Protein AF-A0A4Q6BJC8-F1 (afdb_monomer_lite)

pLDDT: mean 87.92, std 7.52, range [45.94, 96.31]

Sequence (113 aa):
MQLSLSELLVAVLIPVLPLLTLATAQYVEQVDALSKLESLKTHCEKAWANSLTTNGAGNISDARAIQDEIYEMRKRSPFVFDFIFKRIRSSNEYLMNVGVADFVKQAREKGLA

Foldseek 3Di:
DDDDPVNCCVVPVVVCVVVVVVVVVLVVLQVVLVVLVVVLVVLVVVQLVVCLVVLNPGDPVSVVVSVVSVVVSVVSPRDDDPVNCVVCVVVVVVVVVVVVVVSVVSCVVSVND

Secondary structure (DSSP, 8-state):
----HHHHIIIIIHHHHHHHHHHHHHHHHHHHHHHHHHHHHHHHHHHHHHHHHTTT---HHHHHHHHHHHHHHHHHPPPPPHHHHHHHHHHHHHHHHHHHHHHHHHHHHTT--

Radius of gyration: 22.45 Å; chains: 1; bounding box: 63×21×55 Å

Structure (mmCIF, N/CA/C/O backbone):
data_AF-A0A4Q6BJC8-F1
#
_entry.id   AF-A0A4Q6BJC8-F1
#
loop_
_atom_site.group_PDB
_atom_site.id
_atom_site.type_symbol
_atom_site.label_atom_id
_atom_site.label_alt_id
_atom_site.label_comp_id
_atom_site.label_asym_id
_atom_site.label_entity_id
_atom_site.label_seq_id
_atom_site.pdbx_PDB_ins_code
_atom_site.Cartn_x
_atom_site.Cartn_y
_atom_site.Cartn_z
_atom_site.occupancy
_atom_site.B_iso_or_equiv
_atom_site.auth_seq_id
_atom_site.auth_comp_id
_atom_site.auth_asym_id
_atom_site.auth_atom_id
_atom_site.pdbx_PDB_model_num
ATOM 1 N N . MET A 1 1 ? -41.585 0.531 23.194 1.00 45.94 1 MET A N 1
ATOM 2 C CA . MET A 1 1 ? -40.455 0.676 24.133 1.00 45.94 1 MET A CA 1
ATOM 3 C C . MET A 1 1 ? -39.737 1.965 23.758 1.00 45.94 1 MET A C 1
ATOM 5 O O . MET A 1 1 ? -39.076 1.989 22.731 1.00 45.94 1 MET A O 1
ATOM 9 N N . GLN A 1 2 ? -40.000 3.068 24.462 1.00 62.09 2 GLN A N 1
ATOM 10 C CA . GLN A 1 2 ? -39.314 4.345 24.228 1.00 62.09 2 GLN A CA 1
ATOM 11 C C . GLN A 1 2 ? -38.145 4.396 25.211 1.00 62.09 2 GLN A C 1
ATOM 13 O O . GLN A 1 2 ? -38.386 4.450 26.411 1.00 62.09 2 GLN A O 1
ATOM 18 N N . LEU A 1 3 ? -36.908 4.290 24.719 1.00 69.81 3 LEU A N 1
ATOM 19 C CA . LEU A 1 3 ? -35.739 4.538 25.563 1.00 69.81 3 LEU A CA 1
ATOM 20 C C . LEU A 1 3 ? -35.641 6.039 25.826 1.00 69.81 3 LEU A C 1
ATOM 22 O O . LEU A 1 3 ? -35.686 6.840 24.889 1.00 69.81 3 LEU A O 1
ATOM 26 N N . SER A 1 4 ? -35.467 6.414 27.089 1.00 82.50 4 SER A N 1
ATOM 27 C CA . SER A 1 4 ? -35.038 7.765 27.435 1.00 82.50 4 SER A CA 1
ATOM 28 C C . SER A 1 4 ? -33.621 8.021 26.905 1.00 82.50 4 SER A C 1
ATOM 30 O O . SER A 1 4 ? -32.817 7.098 26.743 1.00 82.50 4 SER A O 1
ATOM 32 N N . LEU A 1 5 ? -33.283 9.289 26.652 1.00 78.62 5 LEU A N 1
ATOM 33 C CA . LEU A 1 5 ? -31.951 9.679 26.173 1.00 78.62 5 LEU A CA 1
ATOM 34 C C . LEU A 1 5 ? -30.834 9.168 27.108 1.00 78.62 5 LEU A C 1
ATOM 36 O O . LEU A 1 5 ? -29.782 8.731 26.653 1.00 78.62 5 LEU A O 1
ATOM 40 N N . SER A 1 6 ? -31.092 9.169 28.417 1.00 80.75 6 SER A N 1
ATOM 41 C CA . SER A 1 6 ? -30.204 8.629 29.451 1.00 80.75 6 SER A CA 1
ATOM 42 C C . SER A 1 6 ? -29.996 7.120 29.337 1.00 80.75 6 SER A C 1
ATOM 44 O O . SER A 1 6 ? -28.868 6.648 29.459 1.00 80.75 6 SER A O 1
ATOM 46 N N . GLU A 1 7 ? -31.054 6.357 29.066 1.00 80.12 7 GLU A N 1
ATOM 47 C CA . GLU A 1 7 ? -30.953 4.902 28.910 1.00 80.12 7 GLU A CA 1
ATOM 48 C C . GLU A 1 7 ? -30.237 4.534 27.610 1.00 80.12 7 GLU A C 1
ATOM 50 O O . GLU A 1 7 ? -29.450 3.594 27.601 1.00 80.12 7 GLU A O 1
ATOM 55 N N . LEU A 1 8 ? -30.430 5.306 26.535 1.00 81.88 8 LEU A N 1
ATOM 56 C CA . LEU A 1 8 ? -29.675 5.139 25.293 1.00 81.88 8 LEU A CA 1
ATOM 57 C C . LEU A 1 8 ? -28.167 5.342 25.521 1.00 81.88 8 LEU A C 1
ATOM 59 O O . LEU A 1 8 ? -27.353 4.541 25.062 1.00 81.88 8 LEU A O 1
ATOM 63 N N . LEU A 1 9 ? -27.784 6.391 26.255 1.00 80.38 9 LEU A N 1
ATOM 64 C CA . LEU A 1 9 ? -26.379 6.686 26.545 1.00 80.38 9 LEU A CA 1
ATOM 65 C C . LEU A 1 9 ? -25.722 5.581 27.382 1.00 80.38 9 LEU A C 1
ATOM 67 O O . LEU A 1 9 ? -24.629 5.125 27.054 1.00 80.38 9 LEU A O 1
ATOM 71 N N . VAL A 1 10 ? -26.389 5.113 28.436 1.00 85.56 10 VAL A N 1
ATOM 72 C CA . VAL A 1 10 ? -25.813 4.106 29.339 1.00 85.56 10 VAL A CA 1
ATOM 73 C C . VAL A 1 10 ? -25.834 2.706 28.723 1.00 85.56 10 VAL A C 1
ATOM 75 O O . VAL A 1 10 ? -24.844 1.986 28.820 1.00 85.56 10 VAL A O 1
ATOM 78 N N . ALA A 1 11 ? -26.929 2.317 28.068 1.00 84.75 11 ALA A N 1
ATOM 79 C CA . ALA A 1 11 ? -27.092 0.959 27.552 1.00 84.75 11 ALA A CA 1
ATOM 80 C C . ALA A 1 11 ? -26.403 0.731 26.200 1.00 84.75 11 ALA A C 1
ATOM 82 O O . ALA A 1 11 ? -26.069 -0.408 25.882 1.00 84.75 11 ALA A O 1
ATOM 83 N N . VAL A 1 12 ? -26.194 1.785 25.400 1.00 84.56 12 VAL A N 1
ATOM 84 C CA . VAL A 1 12 ? -25.625 1.665 24.046 1.00 84.56 12 VAL A CA 1
ATOM 85 C C . VAL A 1 12 ? -24.275 2.357 23.933 1.00 84.56 12 VAL A C 1
ATOM 87 O O . VAL A 1 12 ? -23.326 1.741 23.457 1.00 84.56 12 VAL A O 1
ATOM 90 N N . LEU A 1 13 ? -24.143 3.610 24.381 1.00 83.81 13 LEU A N 1
ATOM 91 C CA . LEU A 1 13 ? -22.900 4.359 24.170 1.00 83.81 13 LEU A CA 1
ATOM 92 C C . LEU A 1 13 ? -21.744 3.778 24.995 1.00 83.81 13 LEU A C 1
ATOM 94 O O . LEU A 1 13 ? -20.677 3.529 24.441 1.00 83.81 13 LEU A O 1
ATOM 98 N N . ILE A 1 14 ? -21.962 3.507 26.289 1.00 87.19 14 ILE A N 1
ATOM 99 C CA . ILE A 1 14 ? -20.908 2.994 27.185 1.00 87.19 14 ILE A CA 1
ATOM 100 C C . ILE A 1 14 ? -20.314 1.662 26.678 1.00 87.19 14 ILE A C 1
ATOM 102 O O . ILE A 1 14 ? -19.089 1.578 26.584 1.00 87.19 14 ILE A O 1
ATOM 106 N N . PRO A 1 15 ? -21.110 0.648 26.276 1.00 89.12 15 PRO A N 1
ATOM 107 C CA . PRO A 1 15 ? -20.565 -0.594 25.718 1.00 89.12 15 PRO A CA 1
ATOM 108 C C . PRO A 1 15 ? -19.903 -0.445 24.339 1.00 89.12 15 PRO A C 1
ATOM 110 O O . PRO A 1 15 ? -19.064 -1.267 23.977 1.00 89.12 15 PRO A O 1
ATOM 113 N N . VAL A 1 16 ? -20.269 0.579 23.559 1.00 91.38 16 VAL A N 1
ATOM 114 C CA . VAL A 1 16 ? -19.740 0.815 22.202 1.00 91.38 16 VAL A CA 1
ATOM 115 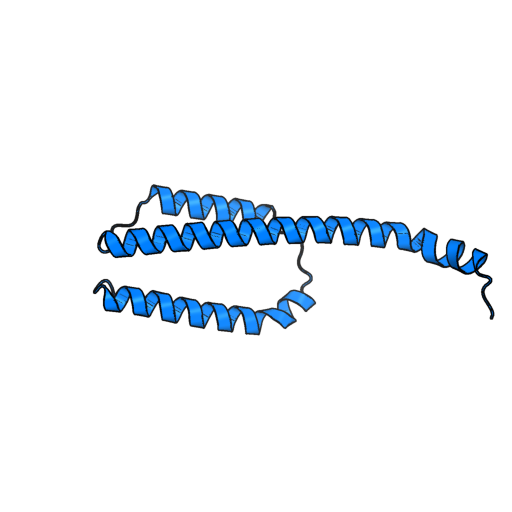C C . VAL A 1 16 ? -18.45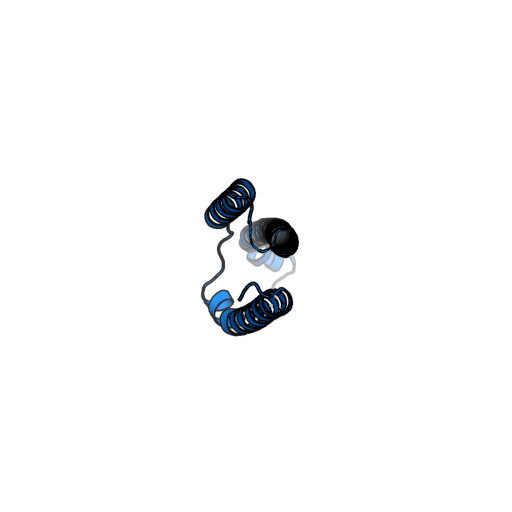4 1.652 22.211 1.00 91.38 16 VAL A C 1
ATOM 117 O O . VAL A 1 16 ? -17.659 1.555 21.277 1.00 91.38 16 VAL A O 1
ATOM 120 N N . LEU A 1 17 ? -18.189 2.427 23.266 1.00 89.81 17 LEU A N 1
ATOM 121 C CA . LEU A 1 17 ? -16.982 3.256 23.382 1.00 89.81 17 LEU A CA 1
ATOM 122 C C . LEU A 1 17 ? -15.666 2.498 23.107 1.00 89.81 17 LEU A C 1
ATOM 124 O O . LEU A 1 17 ? -14.874 3.009 22.314 1.00 89.81 17 LEU A O 1
ATOM 128 N N . PRO A 1 18 ? -15.422 1.287 23.654 1.00 91.75 18 PRO A N 1
ATOM 129 C CA . PRO A 1 18 ? -14.204 0.533 23.355 1.00 91.75 18 PRO A CA 1
ATOM 130 C C . PRO A 1 18 ? -14.037 0.227 21.860 1.00 91.75 18 PRO A C 1
ATOM 132 O O . PRO A 1 18 ? -12.933 0.325 21.323 1.00 91.75 18 PRO A O 1
ATOM 135 N N . LEU A 1 19 ? -15.137 -0.083 21.163 1.00 91.44 19 LEU A N 1
ATOM 136 C CA . LEU A 1 19 ? -15.120 -0.327 19.718 1.00 91.44 19 LEU A CA 1
ATOM 137 C C . LEU A 1 19 ? -14.752 0.939 18.946 1.00 91.44 19 LEU A C 1
ATOM 139 O O . LEU A 1 19 ? -13.964 0.865 18.008 1.00 91.44 19 LEU A O 1
ATOM 143 N N . LEU A 1 20 ? -15.275 2.097 19.355 1.00 90.69 20 LEU A N 1
ATOM 144 C CA . LEU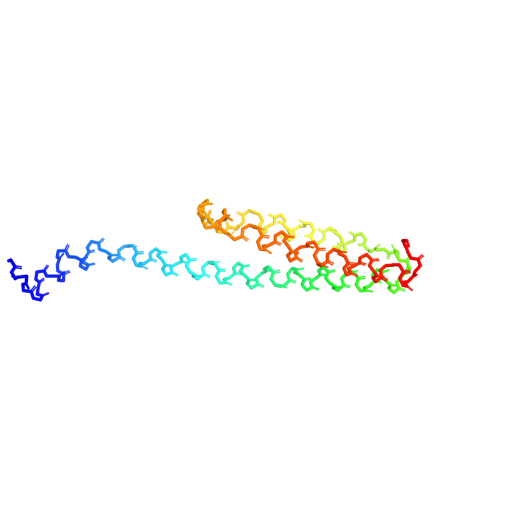 A 1 20 ? -14.925 3.376 18.736 1.00 90.69 20 LEU A CA 1
ATOM 145 C C . LEU A 1 20 ? -13.446 3.706 18.943 1.00 90.69 20 LEU A C 1
ATOM 147 O O . LEU A 1 20 ? -12.785 4.107 17.991 1.00 90.69 20 LEU A O 1
ATOM 151 N N . THR A 1 21 ? -12.910 3.485 20.147 1.00 92.50 21 THR A N 1
ATOM 152 C CA . THR A 1 21 ? -11.483 3.716 20.423 1.00 92.50 21 THR A CA 1
ATOM 153 C C . THR A 1 21 ? -10.569 2.782 19.634 1.00 92.50 21 THR A C 1
ATOM 155 O O . THR A 1 21 ? -9.523 3.207 19.151 1.00 92.50 21 THR A O 1
ATOM 158 N N . LEU A 1 22 ? -10.968 1.520 19.456 1.00 90.50 22 LEU A N 1
ATOM 159 C CA . LEU A 1 22 ? -10.217 0.575 18.635 1.00 90.50 22 LEU A CA 1
ATOM 160 C C . LEU A 1 22 ? -10.277 0.970 17.156 1.00 90.50 22 LEU A C 1
ATOM 162 O O . LEU A 1 22 ? -9.259 0.958 16.472 1.00 90.50 22 LEU A O 1
ATOM 166 N N . ALA A 1 23 ? -11.459 1.357 16.671 1.00 89.38 23 ALA A N 1
ATOM 167 C CA . ALA A 1 23 ? -11.656 1.764 15.287 1.00 89.38 23 ALA A CA 1
ATOM 168 C C . ALA A 1 23 ? -10.832 3.009 14.931 1.00 89.38 23 ALA A C 1
ATOM 170 O O . ALA A 1 23 ? -10.232 3.053 13.859 1.00 89.38 23 ALA A O 1
ATOM 171 N N . THR A 1 24 ? -10.758 4.003 15.822 1.00 91.44 24 THR A N 1
ATOM 172 C CA . THR A 1 24 ? -9.934 5.197 15.595 1.00 91.44 24 THR A CA 1
ATOM 173 C C . THR A 1 24 ? -8.444 4.876 15.623 1.00 91.44 24 THR A C 1
ATOM 175 O O . THR A 1 24 ? -7.721 5.345 14.747 1.00 91.44 24 THR A O 1
ATOM 178 N N . ALA A 1 25 ? -7.983 4.044 16.562 1.00 90.69 25 ALA A N 1
ATOM 179 C CA . ALA A 1 25 ? -6.589 3.601 16.605 1.00 90.69 25 ALA A CA 1
ATOM 180 C C . ALA A 1 25 ? -6.199 2.851 15.321 1.00 90.69 25 ALA A C 1
ATOM 182 O O . ALA A 1 25 ? -5.214 3.196 14.671 1.00 90.69 25 ALA A O 1
ATOM 183 N N . GLN A 1 26 ? -7.029 1.897 14.893 1.00 89.00 26 GLN A N 1
ATOM 184 C CA . GLN A 1 26 ? -6.786 1.120 13.681 1.00 89.00 26 GLN A CA 1
ATOM 185 C C . GLN A 1 26 ? -6.842 1.985 12.415 1.00 89.00 26 GLN A C 1
ATOM 187 O O . GLN A 1 26 ? -6.079 1.755 11.480 1.00 89.00 26 GLN A O 1
ATOM 192 N N . TYR A 1 27 ? -7.706 3.003 12.380 1.00 89.69 27 TYR A N 1
ATOM 193 C CA . TYR A 1 27 ? -7.738 3.970 11.285 1.00 89.69 27 TYR A CA 1
ATOM 194 C C . TYR A 1 27 ? -6.418 4.743 11.172 1.00 89.69 27 TYR A C 1
ATOM 196 O O . TYR A 1 27 ? -5.863 4.843 10.080 1.00 89.69 27 TYR A O 1
ATOM 204 N N . VAL A 1 28 ? -5.884 5.242 12.290 1.00 91.19 28 VAL A N 1
ATOM 205 C CA . VAL A 1 28 ? -4.595 5.953 12.302 1.00 91.19 28 VAL A CA 1
ATOM 206 C C . VAL A 1 28 ? -3.462 5.035 11.837 1.00 91.19 28 VAL A C 1
ATOM 208 O O . VAL A 1 28 ? -2.694 5.416 10.956 1.00 91.19 28 VAL A O 1
ATOM 211 N N . GLU A 1 29 ? -3.405 3.796 12.333 1.00 89.62 29 GLU A N 1
ATOM 212 C CA . GLU A 1 29 ? -2.405 2.811 11.894 1.00 89.62 29 GLU A CA 1
ATOM 213 C C . GLU A 1 29 ? -2.487 2.514 10.390 1.00 89.62 29 GLU A C 1
ATOM 215 O O . GLU A 1 29 ? -1.461 2.367 9.721 1.00 89.62 29 GLU A O 1
ATOM 220 N N . GLN A 1 30 ? -3.700 2.447 9.834 1.00 88.25 30 GLN A N 1
ATOM 221 C CA . GLN A 1 30 ? -3.905 2.254 8.399 1.00 88.25 30 GLN A CA 1
ATOM 222 C C . GLN A 1 30 ? -3.440 3.461 7.580 1.00 88.25 30 GLN A C 1
ATOM 224 O O . GLN A 1 30 ? -2.788 3.269 6.555 1.00 88.25 30 GLN A O 1
ATOM 229 N N . VAL A 1 31 ? -3.716 4.689 8.025 1.00 91.19 31 VAL A N 1
ATOM 230 C CA . VAL A 1 31 ? -3.242 5.917 7.358 1.00 91.19 31 VAL A CA 1
ATOM 231 C C . VAL A 1 31 ? -1.711 5.994 7.359 1.00 91.19 31 VAL A C 1
ATOM 233 O O . VAL A 1 31 ? -1.097 6.298 6.331 1.00 91.19 31 VAL A O 1
ATOM 236 N N . ASP A 1 32 ? -1.078 5.639 8.475 1.00 91.06 32 ASP A N 1
ATOM 237 C CA . ASP A 1 32 ? 0.381 5.583 8.574 1.00 91.06 32 ASP A CA 1
ATOM 238 C C . ASP A 1 32 ? 0.977 4.502 7.663 1.00 91.06 32 ASP A C 1
ATOM 240 O O . ASP A 1 32 ? 2.010 4.717 7.021 1.00 91.06 32 ASP A O 1
ATOM 244 N N . ALA A 1 33 ? 0.338 3.332 7.582 1.00 89.06 33 ALA A N 1
ATOM 245 C CA . ALA A 1 33 ? 0.757 2.256 6.689 1.00 89.06 33 ALA A CA 1
ATOM 246 C C . ALA A 1 33 ? 0.631 2.658 5.209 1.00 89.06 33 ALA A C 1
ATOM 248 O O . ALA A 1 33 ? 1.538 2.378 4.425 1.00 89.06 33 ALA A O 1
ATOM 249 N N . LEU A 1 34 ? -0.446 3.360 4.836 1.00 90.94 34 LEU A N 1
ATOM 250 C CA . LEU A 1 34 ? -0.637 3.897 3.484 1.00 90.94 34 LEU A CA 1
ATOM 251 C C . LEU A 1 34 ? 0.475 4.880 3.107 1.00 90.94 34 LEU A C 1
ATOM 253 O O . LEU A 1 34 ? 1.076 4.743 2.044 1.00 90.94 34 LEU A O 1
ATOM 257 N N . SER A 1 35 ? 0.804 5.809 4.006 1.00 91.38 35 SER A N 1
ATOM 258 C CA . SER A 1 35 ? 1.867 6.799 3.782 1.00 91.38 35 SER A CA 1
ATOM 259 C C . SER A 1 35 ? 3.232 6.133 3.557 1.00 91.38 35 SER A C 1
ATOM 261 O O . SER A 1 35 ? 3.999 6.520 2.675 1.00 91.38 35 SER A O 1
ATOM 263 N N . LYS A 1 36 ? 3.538 5.074 4.318 1.00 89.94 36 LYS A N 1
ATOM 264 C CA . LYS A 1 36 ? 4.778 4.297 4.144 1.00 89.94 36 LYS A CA 1
ATOM 265 C C . LYS A 1 36 ? 4.790 3.515 2.831 1.00 89.94 36 LYS A C 1
ATOM 267 O O . LYS A 1 36 ? 5.825 3.461 2.170 1.00 89.94 36 LYS A O 1
ATOM 272 N N . LEU A 1 37 ? 3.653 2.944 2.434 1.00 91.12 37 LEU A N 1
ATOM 273 C CA . LEU A 1 37 ? 3.519 2.234 1.162 1.00 91.12 37 LEU A CA 1
ATOM 274 C C . LEU A 1 37 ? 3.738 3.171 -0.036 1.00 91.12 37 LEU A C 1
ATOM 276 O O . LEU A 1 37 ? 4.386 2.784 -1.008 1.00 91.12 37 LEU A O 1
ATOM 280 N N . GLU A 1 38 ? 3.245 4.406 0.041 1.00 93.12 38 GLU A N 1
ATOM 281 C CA . GLU A 1 38 ? 3.466 5.433 -0.983 1.00 93.12 38 GLU A CA 1
ATOM 282 C C . GLU A 1 38 ? 4.943 5.850 -1.081 1.00 93.12 38 GLU A C 1
ATOM 284 O O . GLU A 1 38 ? 5.496 5.955 -2.182 1.00 93.12 38 GLU A O 1
ATOM 289 N N . SER A 1 39 ? 5.619 5.999 0.062 1.00 92.44 39 SER A N 1
ATOM 290 C CA . SER A 1 39 ? 7.064 6.253 0.094 1.00 92.44 39 SER A CA 1
ATOM 291 C C . SER A 1 39 ? 7.855 5.111 -0.553 1.00 92.44 39 SER A C 1
ATOM 293 O O . SER A 1 39 ? 8.710 5.363 -1.403 1.00 92.44 39 SER A O 1
ATOM 295 N N . LEU A 1 40 ? 7.531 3.858 -0.219 1.00 92.88 40 LEU A N 1
ATOM 296 C CA . LEU A 1 40 ? 8.164 2.675 -0.808 1.00 92.88 40 LEU A CA 1
ATOM 297 C C . LEU A 1 40 ? 7.934 2.606 -2.325 1.00 92.88 40 LEU A C 1
ATOM 299 O O . LEU A 1 40 ? 8.866 2.350 -3.085 1.00 92.88 40 LEU A O 1
ATOM 303 N N . LYS A 1 41 ? 6.710 2.887 -2.792 1.00 93.12 41 LYS A N 1
ATOM 304 C CA . LYS A 1 41 ? 6.407 2.971 -4.231 1.00 93.12 41 LYS A CA 1
ATOM 305 C C . LYS A 1 41 ? 7.313 3.989 -4.921 1.00 93.12 41 LYS A C 1
ATOM 307 O O . LYS A 1 41 ? 7.913 3.681 -5.948 1.00 93.12 41 LYS A O 1
ATOM 312 N N . THR A 1 42 ? 7.465 5.163 -4.317 1.00 93.75 42 THR A N 1
ATOM 313 C CA . THR A 1 42 ? 8.333 6.228 -4.830 1.00 93.75 42 THR A CA 1
ATOM 314 C C . THR A 1 42 ? 9.803 5.793 -4.876 1.00 93.75 42 THR A C 1
ATOM 316 O O . THR A 1 42 ? 10.512 6.115 -5.829 1.00 93.75 42 THR A O 1
ATOM 319 N N . HIS A 1 43 ? 10.286 5.050 -3.874 1.00 92.56 43 HIS A N 1
ATOM 320 C CA . HIS A 1 43 ? 11.646 4.495 -3.871 1.00 92.56 43 HIS A CA 1
ATOM 321 C C . HIS A 1 43 ? 11.855 3.494 -5.013 1.00 92.56 43 HIS A C 1
ATOM 323 O O . HIS A 1 43 ? 12.845 3.594 -5.740 1.00 92.56 43 HIS A O 1
ATOM 329 N N . CYS A 1 44 ? 10.896 2.592 -5.232 1.00 91.88 44 CYS A N 1
ATOM 330 C CA . CYS A 1 44 ? 10.921 1.651 -6.350 1.00 91.88 44 CYS A CA 1
ATOM 331 C C . CYS A 1 44 ? 10.935 2.367 -7.711 1.00 91.88 44 CYS A C 1
ATOM 333 O O . CYS A 1 44 ? 11.736 2.019 -8.575 1.00 91.88 44 CYS A O 1
ATOM 335 N N . GLU A 1 45 ? 10.093 3.387 -7.899 1.00 92.56 45 GLU A N 1
ATOM 336 C CA . GLU A 1 45 ? 10.030 4.174 -9.140 1.00 92.56 45 GLU A CA 1
ATOM 337 C C . GLU A 1 45 ? 11.344 4.918 -9.417 1.00 92.56 45 GLU A C 1
ATOM 339 O O . GLU A 1 45 ? 11.823 4.929 -10.551 1.00 92.56 45 GLU A O 1
ATOM 344 N N . LYS A 1 46 ? 11.977 5.484 -8.383 1.00 92.00 46 LYS A N 1
ATOM 345 C CA . LYS A 1 46 ? 13.301 6.116 -8.502 1.00 92.00 46 LYS A CA 1
ATOM 346 C C . LYS A 1 46 ? 14.385 5.105 -8.870 1.00 92.00 46 LYS A C 1
ATOM 348 O O . LYS A 1 46 ? 15.178 5.370 -9.769 1.00 92.00 46 LYS A O 1
ATOM 353 N N . ALA A 1 47 ? 14.410 3.948 -8.208 1.00 90.69 47 ALA A N 1
ATOM 354 C CA . ALA A 1 47 ? 15.371 2.888 -8.508 1.00 90.69 47 ALA A CA 1
ATOM 355 C C . ALA A 1 47 ? 15.204 2.358 -9.943 1.00 90.69 47 ALA A C 1
ATOM 357 O O . ALA A 1 47 ? 16.194 2.120 -10.635 1.00 90.69 47 ALA A O 1
ATOM 358 N N . TRP A 1 48 ? 13.958 2.238 -10.411 1.00 91.06 48 TRP A N 1
ATOM 359 C CA . TRP A 1 48 ? 13.631 1.886 -11.790 1.00 91.06 48 TRP A CA 1
ATOM 360 C C . TRP A 1 48 ? 14.093 2.951 -12.791 1.00 91.06 48 TRP A C 1
ATOM 362 O O . TRP A 1 48 ? 14.777 2.639 -13.761 1.00 91.06 48 TRP A O 1
ATOM 372 N N . ALA A 1 49 ? 13.790 4.227 -12.546 1.00 90.06 49 ALA A N 1
ATOM 373 C CA . ALA A 1 49 ? 14.248 5.312 -13.410 1.00 90.06 49 ALA A CA 1
ATOM 374 C C . ALA A 1 49 ? 15.784 5.348 -13.508 1.00 90.06 49 ALA A C 1
ATOM 376 O O . ALA A 1 49 ? 16.332 5.480 -14.603 1.00 90.06 49 ALA A O 1
ATOM 377 N N . ASN A 1 50 ? 16.479 5.153 -12.383 1.00 88.19 50 ASN A N 1
ATOM 378 C CA . ASN A 1 50 ? 17.936 5.061 -12.356 1.00 88.19 50 ASN A CA 1
ATOM 379 C C . ASN A 1 50 ? 18.435 3.875 -13.193 1.00 88.19 50 ASN A C 1
ATOM 381 O O . ASN A 1 50 ? 19.316 4.063 -14.031 1.00 88.19 50 ASN A O 1
ATOM 385 N N . SER A 1 51 ? 17.846 2.683 -13.045 1.00 87.56 51 SER A N 1
ATOM 386 C CA . SER A 1 51 ? 18.262 1.506 -13.820 1.00 87.56 51 SER A CA 1
ATOM 387 C C . SER A 1 51 ? 18.044 1.669 -15.330 1.00 87.56 51 SER A C 1
ATOM 389 O O . SER A 1 51 ? 18.866 1.204 -16.119 1.00 87.56 51 SER A O 1
ATOM 391 N N . LEU A 1 52 ? 17.003 2.393 -15.758 1.00 88.00 52 LEU A N 1
ATOM 392 C CA . LEU A 1 52 ? 16.791 2.731 -17.170 1.00 88.00 52 LEU A CA 1
ATOM 393 C C . LEU A 1 52 ? 17.861 3.684 -17.725 1.00 88.00 52 LEU A C 1
ATOM 395 O O . LEU A 1 52 ? 18.164 3.630 -18.916 1.00 88.00 52 LEU A O 1
ATOM 399 N N . THR A 1 53 ? 18.429 4.568 -16.895 1.00 86.06 53 THR A N 1
ATOM 400 C CA . THR A 1 53 ? 19.520 5.473 -17.313 1.00 86.06 53 THR A CA 1
ATOM 401 C C . THR A 1 53 ? 20.877 4.778 -17.375 1.00 86.06 53 THR A C 1
ATOM 403 O O . THR A 1 53 ? 21.718 5.150 -18.188 1.00 86.06 53 THR A O 1
ATOM 406 N N . THR A 1 54 ? 21.086 3.743 -16.560 1.00 82.38 54 THR A N 1
ATOM 407 C CA . THR A 1 54 ? 22.343 2.986 -16.482 1.00 82.38 54 THR A CA 1
ATOM 408 C C . THR A 1 54 ? 22.357 1.741 -17.378 1.00 82.38 54 THR A C 1
ATOM 410 O O . THR A 1 54 ? 23.142 0.823 -17.145 1.00 82.38 54 THR A O 1
ATOM 413 N N . ASN A 1 55 ? 21.499 1.683 -18.404 1.00 77.69 55 ASN A N 1
ATOM 414 C CA . ASN A 1 55 ? 21.331 0.525 -19.292 1.00 77.69 55 ASN A CA 1
ATOM 415 C C . ASN A 1 55 ? 21.117 -0.805 -18.540 1.00 77.69 55 ASN A C 1
ATOM 417 O O . ASN A 1 55 ? 21.697 -1.835 -18.878 1.00 77.69 55 ASN A O 1
ATOM 421 N N . GLY A 1 56 ? 20.294 -0.791 -17.493 1.00 69.38 56 GLY A N 1
ATOM 422 C CA . GLY A 1 56 ? 19.953 -1.984 -16.720 1.00 69.38 56 GLY A CA 1
ATOM 423 C C . GLY A 1 56 ? 20.978 -2.365 -15.650 1.00 69.38 56 GLY A C 1
ATOM 424 O O . GLY A 1 56 ? 20.736 -3.315 -14.905 1.00 69.38 56 GLY A O 1
ATOM 425 N N . ALA A 1 57 ? 22.080 -1.619 -15.501 1.00 73.69 57 ALA A N 1
ATOM 426 C CA . ALA A 1 57 ? 22.978 -1.763 -14.359 1.00 73.69 57 ALA A CA 1
ATOM 427 C C . ALA A 1 57 ? 22.304 -1.180 -13.104 1.00 73.69 57 ALA A C 1
ATOM 429 O O . ALA A 1 57 ? 22.507 -0.023 -12.732 1.00 73.69 57 ALA A O 1
ATOM 430 N N . GLY A 1 58 ? 21.427 -1.973 -12.488 1.00 72.50 58 GLY A N 1
ATOM 431 C CA . GLY A 1 58 ? 20.785 -1.639 -11.222 1.00 72.50 58 GLY A CA 1
ATOM 432 C C . GLY A 1 58 ? 21.786 -1.623 -10.065 1.00 72.50 58 GLY A C 1
ATOM 433 O O . GLY A 1 58 ? 22.770 -2.364 -10.055 1.00 72.50 58 GLY A O 1
ATOM 434 N N . ASN A 1 59 ? 21.521 -0.790 -9.062 1.00 83.50 59 ASN A N 1
ATOM 435 C CA . ASN A 1 59 ? 22.332 -0.729 -7.856 1.00 83.50 59 ASN A CA 1
ATOM 436 C C . ASN A 1 59 ? 21.873 -1.789 -6.838 1.00 83.50 59 ASN A C 1
ATOM 438 O O . ASN A 1 59 ? 20.730 -1.783 -6.379 1.00 83.50 59 ASN A O 1
ATOM 442 N N . ILE A 1 60 ? 22.780 -2.690 -6.452 1.00 86.38 60 ILE A N 1
ATOM 443 C CA . ILE A 1 60 ? 22.502 -3.755 -5.476 1.00 86.38 60 ILE A CA 1
ATOM 444 C C . ILE A 1 60 ? 22.116 -3.175 -4.106 1.00 86.38 60 ILE A C 1
ATOM 446 O O . ILE A 1 60 ? 21.297 -3.779 -3.410 1.00 86.38 60 ILE A O 1
ATOM 450 N N . SER A 1 61 ? 22.666 -2.021 -3.707 1.00 87.25 61 SER A N 1
ATOM 451 C CA . SER A 1 61 ? 22.289 -1.399 -2.430 1.00 87.25 61 SER A CA 1
ATOM 452 C C . SER A 1 61 ? 20.828 -0.965 -2.425 1.00 87.25 61 SER A C 1
ATOM 454 O O . SER A 1 61 ? 20.136 -1.194 -1.438 1.00 87.25 61 SER A O 1
ATOM 456 N N . ASP A 1 62 ? 20.346 -0.412 -3.538 1.00 87.31 62 ASP A N 1
ATOM 457 C CA . ASP A 1 62 ? 18.970 0.075 -3.665 1.00 87.31 62 ASP A CA 1
ATOM 458 C C . ASP A 1 62 ? 17.990 -1.102 -3.658 1.00 87.31 62 ASP A C 1
ATOM 460 O O . ASP A 1 62 ? 16.963 -1.063 -2.984 1.00 87.31 62 ASP A O 1
ATOM 464 N N . ALA A 1 63 ? 18.355 -2.203 -4.325 1.00 88.62 63 ALA A N 1
ATOM 465 C CA . ALA A 1 63 ? 17.583 -3.439 -4.278 1.00 88.62 63 ALA A CA 1
ATOM 466 C C . ALA A 1 63 ? 17.470 -4.000 -2.850 1.00 88.62 63 ALA A C 1
ATOM 468 O O . ALA A 1 63 ? 16.390 -4.439 -2.453 1.00 88.62 63 ALA A O 1
ATOM 469 N N . ARG A 1 64 ? 18.555 -3.969 -2.062 1.00 92.69 64 ARG A N 1
ATOM 470 C CA . ARG A 1 64 ? 18.529 -4.397 -0.652 1.00 92.69 64 ARG A CA 1
ATOM 471 C C . ARG A 1 64 ? 17.683 -3.469 0.215 1.00 92.69 64 ARG A C 1
ATOM 473 O O . ARG A 1 64 ? 16.857 -3.964 0.969 1.00 92.69 64 ARG A O 1
ATOM 480 N N . ALA A 1 65 ? 17.819 -2.154 0.054 1.00 91.81 65 ALA A N 1
ATOM 481 C CA . ALA A 1 65 ? 17.021 -1.183 0.799 1.00 91.81 65 ALA A CA 1
ATOM 482 C C . ALA A 1 65 ? 15.513 -1.372 0.553 1.00 91.81 65 ALA A C 1
ATOM 484 O O . ALA A 1 65 ? 14.733 -1.439 1.499 1.00 91.81 65 ALA A O 1
ATOM 485 N N . ILE A 1 66 ? 15.109 -1.566 -0.708 1.00 93.69 66 ILE A N 1
ATOM 486 C CA . ILE A 1 66 ? 13.716 -1.870 -1.064 1.00 93.69 66 ILE A CA 1
ATOM 487 C C . ILE A 1 66 ? 13.252 -3.179 -0.408 1.00 93.69 66 ILE A C 1
ATOM 489 O O . ILE A 1 66 ? 12.137 -3.250 0.110 1.00 93.69 66 ILE A O 1
ATOM 493 N N . GLN A 1 67 ? 14.086 -4.224 -0.412 1.00 94.00 67 GLN A N 1
ATOM 494 C CA . GLN A 1 67 ? 13.751 -5.500 0.232 1.00 94.00 67 GLN A CA 1
ATOM 495 C C . GLN A 1 67 ? 13.559 -5.350 1.746 1.00 94.00 67 GLN A C 1
ATOM 497 O O . GLN A 1 67 ? 12.598 -5.904 2.287 1.00 94.00 67 GLN A O 1
ATOM 502 N N . ASP A 1 68 ? 14.418 -4.579 2.411 1.00 94.06 68 ASP A N 1
ATOM 503 C CA . ASP A 1 68 ? 14.326 -4.306 3.847 1.00 94.06 68 ASP A CA 1
ATOM 504 C C . ASP A 1 68 ? 13.051 -3.516 4.185 1.00 94.06 68 ASP A C 1
ATOM 506 O O . ASP A 1 68 ? 12.328 -3.867 5.122 1.00 94.06 68 ASP A O 1
ATOM 510 N N . GLU A 1 69 ? 12.710 -2.503 3.384 1.00 92.62 69 GLU A N 1
ATOM 511 C CA . GLU A 1 69 ? 11.464 -1.745 3.536 1.00 92.62 69 GLU A CA 1
ATOM 512 C C . GLU A 1 69 ? 10.223 -2.633 3.334 1.00 92.62 69 GLU A C 1
ATOM 514 O O . GLU A 1 69 ? 9.286 -2.581 4.137 1.00 92.62 69 GLU A O 1
ATOM 519 N N . ILE A 1 70 ? 10.221 -3.506 2.317 1.00 93.19 70 ILE A N 1
ATOM 520 C CA . ILE A 1 70 ? 9.147 -4.492 2.098 1.00 93.19 70 ILE A CA 1
ATOM 521 C C . ILE A 1 70 ? 9.019 -5.427 3.305 1.00 93.19 70 ILE A C 1
ATOM 523 O O . ILE A 1 70 ? 7.904 -5.754 3.724 1.00 93.19 70 ILE A O 1
ATOM 527 N N . TYR A 1 71 ? 10.142 -5.876 3.864 1.00 93.62 71 TYR A N 1
ATOM 528 C CA . TYR A 1 71 ? 10.149 -6.766 5.018 1.00 93.62 71 TYR A CA 1
ATOM 529 C C . TYR A 1 71 ? 9.573 -6.088 6.266 1.00 93.62 71 TYR A C 1
ATOM 531 O O . TYR A 1 71 ? 8.689 -6.648 6.922 1.00 93.62 71 TYR A O 1
ATOM 539 N N . GLU A 1 72 ? 9.997 -4.859 6.565 1.00 90.19 72 GLU A N 1
ATOM 540 C CA . GLU A 1 72 ? 9.443 -4.086 7.679 1.00 90.19 72 GLU A CA 1
ATOM 541 C C . GLU A 1 72 ? 7.950 -3.783 7.482 1.00 90.19 72 GLU A C 1
ATOM 543 O O . GLU A 1 72 ? 7.178 -3.877 8.439 1.00 90.19 72 GLU A O 1
ATOM 548 N N . MET A 1 73 ? 7.509 -3.512 6.249 1.00 88.12 73 MET A N 1
ATOM 549 C CA . MET A 1 73 ? 6.087 -3.353 5.924 1.00 88.12 73 MET A CA 1
ATOM 550 C C . MET A 1 73 ? 5.281 -4.623 6.159 1.00 88.12 73 MET A C 1
ATOM 552 O O . MET A 1 73 ? 4.223 -4.559 6.778 1.00 88.12 73 MET A O 1
ATOM 556 N N . ARG A 1 74 ? 5.779 -5.793 5.752 1.00 87.25 74 ARG A N 1
ATOM 557 C CA . ARG A 1 74 ? 5.087 -7.063 6.023 1.00 87.25 74 ARG A CA 1
ATOM 558 C C . ARG A 1 74 ? 4.946 -7.338 7.516 1.00 87.25 74 ARG A C 1
ATOM 560 O O . ARG A 1 74 ? 3.903 -7.823 7.939 1.00 87.25 74 ARG A O 1
ATOM 567 N N . LYS A 1 75 ? 5.967 -7.007 8.311 1.00 87.75 75 LYS A N 1
ATOM 568 C CA . LYS A 1 75 ? 5.934 -7.173 9.772 1.00 87.75 75 LYS A CA 1
ATOM 569 C C . LYS A 1 75 ? 4.949 -6.237 10.462 1.00 87.75 75 LYS A C 1
ATOM 571 O O . LYS A 1 75 ? 4.371 -6.616 11.474 1.00 87.75 75 LYS A O 1
ATOM 576 N N . ARG A 1 76 ? 4.806 -5.012 9.955 1.00 83.06 76 ARG A N 1
ATOM 577 C CA . ARG A 1 76 ? 4.011 -3.945 10.584 1.00 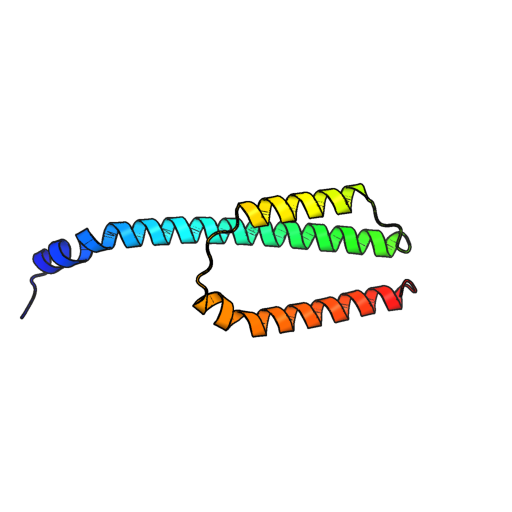83.06 76 ARG A CA 1
ATOM 578 C C . ARG A 1 76 ? 2.672 -3.696 9.897 1.00 83.06 76 ARG A C 1
ATOM 580 O O . ARG A 1 76 ? 1.993 -2.737 10.249 1.00 83.06 76 ARG A O 1
ATOM 587 N N . SER A 1 77 ? 2.311 -4.509 8.906 1.00 80.88 77 SER A N 1
ATOM 588 C CA . SER A 1 77 ? 1.068 -4.328 8.166 1.00 80.88 77 SER A CA 1
ATOM 589 C C . SER A 1 77 ? -0.117 -4.499 9.118 1.00 80.88 77 SER A C 1
ATOM 591 O O . SER A 1 77 ? -0.233 -5.561 9.738 1.00 80.88 77 SER A O 1
ATOM 593 N N . PRO A 1 78 ? -1.016 -3.506 9.221 1.00 81.69 78 PRO A N 1
ATOM 594 C CA . PRO A 1 78 ? -2.226 -3.650 10.012 1.00 81.69 78 PRO A CA 1
ATOM 595 C C . PRO A 1 78 ? -3.087 -4.781 9.444 1.00 81.69 78 PRO A C 1
ATOM 597 O O . PRO A 1 78 ? -3.055 -5.078 8.244 1.00 81.69 78 PRO A O 1
ATOM 600 N N . PHE A 1 79 ? -3.860 -5.427 10.317 1.00 80.75 79 PHE A N 1
ATOM 601 C CA . PHE A 1 79 ? -4.730 -6.528 9.924 1.00 80.75 79 PHE A CA 1
ATOM 602 C C . PHE A 1 79 ? -5.803 -6.034 8.945 1.00 80.75 79 PHE A C 1
ATOM 604 O O . PHE A 1 79 ? -6.571 -5.117 9.252 1.00 80.75 79 PHE A O 1
ATOM 611 N N . VAL A 1 80 ? -5.863 -6.658 7.769 1.00 80.56 80 VAL A N 1
ATOM 612 C CA . VAL A 1 80 ? -6.916 -6.434 6.776 1.00 80.56 80 VAL A CA 1
ATOM 613 C C . VAL A 1 80 ? -7.878 -7.605 6.855 1.00 80.56 80 VAL A C 1
ATOM 615 O O . VAL A 1 80 ? -7.475 -8.754 6.708 1.00 80.56 80 VAL A O 1
ATOM 618 N N . PHE A 1 81 ? -9.161 -7.323 7.064 1.00 83.94 81 PHE A N 1
ATOM 619 C CA . PHE A 1 81 ? -10.172 -8.372 7.098 1.00 83.94 81 PHE A CA 1
ATOM 620 C C . PHE A 1 81 ? -10.277 -9.097 5.747 1.00 83.94 81 PHE A C 1
ATOM 622 O O . PHE A 1 81 ? -10.379 -8.462 4.693 1.00 83.94 81 PHE A O 1
ATOM 629 N N . ASP A 1 82 ? -10.360 -10.427 5.786 1.00 89.06 82 ASP A N 1
ATOM 630 C CA . ASP A 1 82 ? -10.401 -11.287 4.595 1.00 89.06 82 ASP A CA 1
ATOM 631 C C . ASP A 1 82 ? -11.489 -10.905 3.588 1.00 89.06 82 ASP A C 1
ATOM 633 O O . ASP A 1 82 ? -11.279 -10.984 2.377 1.00 89.06 82 ASP A O 1
ATOM 637 N N . PHE A 1 83 ? -12.669 -10.498 4.060 1.00 90.31 83 PHE A N 1
ATOM 638 C CA . PHE A 1 83 ? -13.771 -10.119 3.173 1.00 90.31 83 PHE A CA 1
ATOM 639 C C . PHE A 1 83 ? -13.484 -8.809 2.426 1.00 90.31 83 PHE A C 1
ATOM 641 O O . PHE A 1 83 ? -13.837 -8.688 1.252 1.00 90.31 83 PHE A O 1
ATOM 648 N N . ILE A 1 84 ? -12.808 -7.854 3.078 1.00 88.25 84 ILE A N 1
ATOM 649 C CA . ILE A 1 84 ? -12.374 -6.600 2.453 1.00 88.25 84 ILE A CA 1
ATOM 650 C C . ILE A 1 84 ? -11.341 -6.933 1.385 1.00 88.25 84 ILE A C 1
ATOM 652 O O . ILE A 1 84 ? -11.514 -6.539 0.233 1.00 88.25 84 ILE A O 1
ATOM 656 N N . PHE A 1 85 ? -10.329 -7.731 1.742 1.00 88.62 85 PHE A N 1
ATOM 657 C CA . PHE A 1 85 ? -9.296 -8.173 0.811 1.00 88.62 85 PHE A CA 1
ATOM 658 C C . PHE A 1 85 ? -9.898 -8.858 -0.421 1.00 88.62 85 PHE A C 1
ATOM 660 O O . PHE A 1 85 ? -9.617 -8.454 -1.546 1.00 88.62 85 PHE A O 1
ATOM 667 N N . LYS A 1 86 ? -10.792 -9.836 -0.226 1.00 92.69 86 LYS A N 1
ATOM 668 C CA . LYS A 1 86 ? -11.467 -10.547 -1.324 1.00 92.69 86 LYS A CA 1
ATOM 669 C C . LYS A 1 86 ? -12.248 -9.605 -2.242 1.00 92.69 86 LYS A C 1
ATOM 671 O O . LYS A 1 86 ? -12.253 -9.821 -3.450 1.00 92.69 86 LYS A O 1
ATOM 676 N N . ARG A 1 87 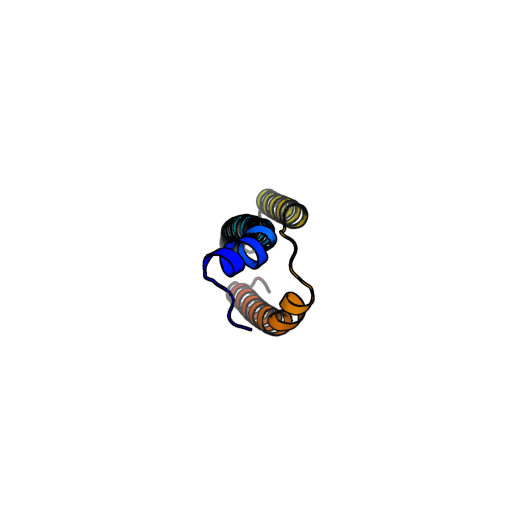? -12.878 -8.558 -1.697 1.00 93.94 87 ARG A N 1
ATOM 677 C CA . ARG A 1 87 ? -13.643 -7.578 -2.482 1.00 93.94 87 ARG A CA 1
ATOM 678 C C . ARG A 1 87 ? -12.754 -6.675 -3.339 1.00 93.94 87 ARG A C 1
ATOM 680 O O . ARG A 1 87 ? -13.142 -6.359 -4.458 1.00 93.94 87 ARG A O 1
ATOM 687 N N . ILE A 1 88 ? -11.600 -6.249 -2.825 1.00 92.25 88 ILE A N 1
ATOM 688 C CA . ILE A 1 88 ? -10.715 -5.292 -3.519 1.00 92.25 88 ILE A CA 1
ATOM 689 C C . ILE A 1 88 ? -9.632 -5.967 -4.369 1.00 92.25 88 ILE A C 1
ATOM 691 O O . ILE A 1 88 ? -9.035 -5.322 -5.230 1.00 92.25 88 ILE A O 1
ATOM 695 N N . ARG A 1 89 ? -9.376 -7.263 -4.147 1.00 92.88 89 ARG A N 1
ATOM 696 C CA . ARG A 1 89 ? -8.285 -8.013 -4.781 1.00 92.88 89 ARG A CA 1
ATOM 697 C C . ARG A 1 89 ? -8.292 -7.911 -6.303 1.00 92.88 89 ARG A C 1
ATOM 699 O O . ARG A 1 89 ? -7.254 -7.599 -6.873 1.00 92.88 89 ARG A O 1
ATOM 706 N N . SER A 1 90 ? -9.434 -8.145 -6.945 1.00 93.81 90 SER A N 1
ATOM 707 C CA . SER A 1 90 ? -9.531 -8.149 -8.412 1.00 93.81 90 SER A CA 1
ATOM 708 C C . SER A 1 90 ? -9.159 -6.796 -9.023 1.00 93.81 90 SER A C 1
ATOM 710 O O . SER A 1 90 ? -8.437 -6.736 -10.014 1.00 93.81 90 SER A O 1
ATOM 712 N N . SER A 1 91 ? -9.597 -5.701 -8.396 1.00 94.69 91 SER A N 1
ATOM 713 C CA . SER A 1 91 ? -9.239 -4.344 -8.813 1.00 94.69 91 SER A CA 1
ATOM 714 C C . SER A 1 91 ? -7.740 -4.084 -8.652 1.00 94.69 91 SER A C 1
ATOM 716 O O . SER A 1 91 ? -7.112 -3.516 -9.542 1.00 94.69 91 SER A O 1
ATOM 718 N N . ASN A 1 92 ? -7.151 -4.516 -7.536 1.00 91.94 92 ASN A N 1
ATOM 719 C CA . ASN A 1 92 ? -5.721 -4.336 -7.283 1.00 91.94 92 ASN A CA 1
ATOM 720 C C . ASN A 1 92 ? -4.859 -5.165 -8.246 1.00 91.94 92 ASN A C 1
ATOM 722 O O . ASN A 1 92 ? -3.851 -4.668 -8.740 1.00 91.94 92 ASN A O 1
ATOM 726 N N . GLU A 1 93 ? -5.263 -6.399 -8.557 1.00 94.38 93 GLU A N 1
ATOM 727 C CA . GLU A 1 93 ? -4.588 -7.241 -9.554 1.00 94.38 93 GLU A CA 1
ATOM 728 C C . GLU A 1 93 ? -4.652 -6.617 -10.952 1.00 94.38 93 GLU A C 1
ATOM 730 O O . GLU A 1 93 ? -3.651 -6.605 -11.666 1.00 94.38 93 GLU A O 1
ATOM 735 N N . TYR A 1 94 ? -5.796 -6.038 -11.328 1.00 96.00 94 TYR A N 1
ATOM 736 C CA . TYR A 1 94 ? -5.918 -5.300 -12.583 1.00 96.00 94 TYR A CA 1
ATOM 737 C C . TYR A 1 94 ? -4.931 -4.125 -12.650 1.00 96.00 94 TYR A C 1
ATOM 739 O O . TYR A 1 94 ? -4.168 -4.024 -13.610 1.00 96.00 94 TYR A O 1
ATOM 747 N N . LEU A 1 95 ? -4.890 -3.278 -11.615 1.00 93.44 95 LEU A N 1
ATOM 748 C CA . LEU A 1 95 ? -3.958 -2.144 -11.551 1.00 93.44 95 LEU A CA 1
ATOM 749 C C . LEU A 1 95 ? -2.492 -2.596 -11.587 1.00 93.44 95 LEU A C 1
ATOM 751 O O . LEU A 1 95 ? -1.677 -1.981 -12.273 1.00 93.44 95 LEU A O 1
ATOM 755 N N . MET A 1 96 ? -2.163 -3.692 -10.899 1.00 93.44 96 MET A N 1
ATOM 756 C CA . MET A 1 96 ? -0.827 -4.286 -10.926 1.00 93.44 96 MET A CA 1
ATOM 757 C C . MET A 1 96 ? -0.440 -4.720 -12.342 1.00 93.44 96 MET A C 1
ATOM 759 O O . MET A 1 96 ? 0.646 -4.385 -12.806 1.00 93.44 96 MET A O 1
ATOM 763 N N . ASN A 1 97 ? -1.329 -5.418 -13.050 1.00 96.31 97 ASN A N 1
ATOM 764 C CA . ASN A 1 97 ? -1.065 -5.879 -14.414 1.00 96.31 97 ASN A CA 1
ATOM 765 C C . ASN A 1 97 ? -0.854 -4.710 -15.385 1.00 96.31 97 ASN A C 1
ATOM 767 O O . ASN A 1 97 ? 0.041 -4.767 -16.227 1.00 96.31 97 ASN A O 1
ATOM 771 N N . VAL A 1 98 ? -1.638 -3.636 -15.243 1.00 95.19 98 VAL A N 1
ATOM 772 C CA . VAL A 1 98 ? -1.457 -2.407 -16.030 1.00 95.19 98 VAL A CA 1
ATOM 773 C C . VAL A 1 98 ? -0.093 -1.771 -15.744 1.00 95.19 98 VAL A C 1
ATOM 775 O O . VAL A 1 98 ? 0.628 -1.442 -16.683 1.00 95.19 98 VAL A O 1
ATOM 778 N N . GLY A 1 99 ? 0.301 -1.653 -14.472 1.00 92.50 99 GLY A N 1
ATOM 779 C CA . GLY A 1 99 ? 1.607 -1.101 -14.096 1.00 92.50 99 GLY A CA 1
ATOM 780 C C . GLY A 1 99 ? 2.785 -1.938 -14.608 1.00 92.50 99 GLY A C 1
ATOM 781 O O . GLY A 1 99 ? 3.760 -1.393 -15.116 1.00 92.50 99 GLY A O 1
ATOM 782 N N . VAL A 1 100 ? 2.678 -3.269 -14.550 1.00 93.38 100 VAL A N 1
ATOM 783 C CA . VAL A 1 100 ? 3.694 -4.177 -15.110 1.00 93.38 100 VAL A CA 1
ATOM 784 C C . VAL A 1 100 ? 3.823 -3.989 -16.620 1.00 93.38 100 VAL A C 1
ATOM 786 O O . VAL A 1 100 ? 4.941 -3.906 -17.129 1.00 93.38 100 VAL A O 1
ATOM 789 N N . ALA A 1 101 ? 2.703 -3.902 -17.342 1.00 95.25 101 ALA A N 1
ATOM 790 C CA . ALA A 1 101 ? 2.723 -3.677 -18.783 1.00 95.25 101 ALA A CA 1
ATOM 791 C C . ALA A 1 101 ? 3.420 -2.354 -19.146 1.00 95.25 101 ALA A C 1
ATOM 793 O O . ALA A 1 101 ? 4.182 -2.314 -20.114 1.00 95.25 101 ALA A O 1
ATOM 794 N N . ASP A 1 102 ? 3.208 -1.303 -18.350 1.00 94.69 102 ASP A N 1
ATOM 795 C CA . ASP A 1 102 ? 3.871 -0.013 -18.533 1.00 94.69 102 ASP A CA 1
ATOM 796 C C . ASP A 1 102 ? 5.387 -0.099 -18.293 1.00 94.69 102 ASP A C 1
ATOM 798 O O . ASP A 1 102 ? 6.169 0.301 -19.156 1.00 94.69 102 ASP A O 1
ATOM 802 N N . PHE A 1 103 ? 5.835 -0.723 -17.198 1.00 92.00 103 PHE A N 1
ATOM 803 C CA . PHE A 1 103 ? 7.271 -0.910 -16.949 1.00 92.00 103 PHE A CA 1
ATOM 804 C C . PHE A 1 103 ? 7.956 -1.752 -18.033 1.00 92.00 103 PHE A C 1
ATOM 806 O O . PHE A 1 103 ? 9.042 -1.404 -18.496 1.00 92.00 103 PHE A O 1
ATOM 813 N N . VAL A 1 104 ? 7.316 -2.825 -18.509 1.00 93.69 104 VAL A N 1
ATOM 814 C CA . VAL A 1 104 ? 7.849 -3.633 -19.621 1.00 93.69 104 VAL A CA 1
ATOM 815 C C . VAL A 1 104 ? 7.974 -2.800 -20.896 1.00 93.69 104 VAL A C 1
ATOM 817 O O . VAL A 1 104 ? 8.973 -2.907 -21.608 1.00 93.69 104 VAL A O 1
ATOM 820 N N . LYS A 1 105 ? 6.983 -1.954 -21.191 1.00 94.50 105 LYS A N 1
ATOM 821 C CA . LYS A 1 105 ? 7.032 -1.048 -22.342 1.00 94.50 105 LYS A CA 1
ATOM 822 C C . LYS A 1 105 ? 8.218 -0.084 -22.238 1.00 94.50 105 LYS A C 1
ATOM 824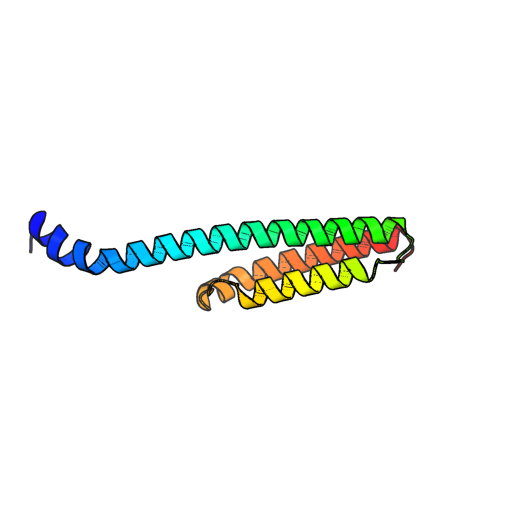 O O . LYS A 1 105 ? 8.984 0.014 -23.194 1.00 94.50 105 LYS A O 1
ATOM 829 N N . GLN A 1 106 ? 8.418 0.550 -21.082 1.00 91.88 106 GLN A N 1
ATOM 830 C CA . GLN A 1 106 ? 9.555 1.450 -20.845 1.00 91.88 106 GLN A CA 1
ATOM 831 C C . GLN A 1 106 ? 10.907 0.741 -21.045 1.00 91.88 106 GLN A C 1
ATOM 833 O O . GLN A 1 106 ? 11.817 1.295 -21.662 1.00 91.88 106 GLN A O 1
ATOM 838 N N . ALA A 1 107 ? 11.039 -0.501 -20.568 1.00 89.62 107 ALA A N 1
ATOM 839 C CA . ALA A 1 107 ? 12.260 -1.289 -20.740 1.00 89.62 107 ALA A CA 1
ATOM 840 C C . ALA A 1 107 ? 12.553 -1.604 -22.219 1.00 89.62 107 ALA A C 1
ATOM 842 O O . ALA A 1 107 ? 13.696 -1.472 -22.662 1.00 89.62 107 ALA A O 1
ATOM 843 N N . ARG A 1 108 ? 11.522 -1.958 -22.999 1.00 91.56 108 ARG A N 1
ATOM 844 C CA . ARG A 1 108 ? 11.638 -2.212 -24.447 1.00 91.56 108 ARG A CA 1
ATOM 845 C C . ARG A 1 108 ? 12.056 -0.968 -25.224 1.00 91.56 108 ARG A C 1
ATOM 847 O O . ARG A 1 108 ? 12.927 -1.048 -26.082 1.00 91.56 108 ARG A O 1
ATOM 854 N N . GLU A 1 109 ? 11.486 0.194 -24.901 1.00 91.19 109 GLU A N 1
ATOM 855 C CA . GLU A 1 109 ? 11.856 1.477 -25.524 1.00 91.19 109 GLU A CA 1
ATOM 856 C C . GLU A 1 109 ? 13.329 1.848 -25.284 1.00 91.19 109 GLU A C 1
ATOM 858 O O . GLU A 1 109 ? 13.939 2.540 -26.099 1.00 91.19 109 GLU A O 1
ATOM 863 N N . LYS A 1 110 ? 13.919 1.364 -24.185 1.00 86.56 110 LYS A N 1
ATOM 864 C CA . LYS A 1 110 ? 15.340 1.531 -23.849 1.00 86.56 110 LYS A CA 1
ATOM 865 C C . LYS A 1 110 ? 16.241 0.399 -24.357 1.00 86.56 110 LYS A C 1
ATOM 867 O O . LYS A 1 110 ? 17.446 0.462 -24.140 1.00 86.56 110 LYS A O 1
ATOM 872 N N . GLY A 1 111 ? 15.688 -0.609 -25.035 1.00 84.62 111 GLY A N 1
ATOM 873 C CA . GLY A 1 111 ? 16.444 -1.749 -25.565 1.00 84.62 111 GLY A CA 1
ATOM 874 C C . GLY A 1 111 ? 16.957 -2.721 -24.496 1.00 84.62 111 GLY A C 1
ATOM 875 O O . GLY A 1 111 ? 17.949 -3.406 -24.730 1.00 84.62 111 GLY A O 1
ATOM 876 N N . LEU A 1 112 ? 16.316 -2.764 -23.323 1.00 78.50 112 LEU A N 1
ATOM 877 C CA . LEU A 1 112 ? 16.719 -3.603 -22.183 1.00 78.50 112 LEU A CA 1
ATOM 878 C C . LEU A 1 112 ? 15.958 -4.938 -22.098 1.00 78.50 112 LEU A C 1
ATOM 880 O O . LEU A 1 112 ? 16.330 -5.790 -21.292 1.00 78.50 112 LEU A O 1
ATOM 884 N N . ALA A 1 113 ? 14.897 -5.111 -22.895 1.00 64.12 113 ALA A N 1
ATOM 885 C CA . ALA A 1 113 ? 14.011 -6.277 -22.908 1.00 64.12 113 ALA A CA 1
ATOM 886 C C . ALA A 1 113 ? 13.445 -6.553 -24.305 1.00 64.12 113 ALA A C 1
ATOM 888 O O . ALA A 1 113 ? 13.269 -5.575 -25.069 1.00 64.12 113 ALA A O 1
#